Protein AF-A0A183AVL4-F1 (afdb_monomer_lite)

Radius of gyration: 17.23 Å; chains: 1; bounding box: 41×29×45 Å

Structure (mmCIF, N/CA/C/O backbone):
data_AF-A0A183AVL4-F1
#
_entry.id   AF-A0A183AVL4-F1
#
loop_
_atom_site.group_PDB
_atom_site.id
_atom_site.type_symbol
_atom_site.label_atom_id
_atom_site.label_alt_id
_atom_site.label_comp_id
_atom_site.label_asym_id
_atom_site.label_entity_id
_atom_site.label_seq_id
_atom_site.pdbx_PDB_ins_code
_atom_site.Cartn_x
_atom_site.Cartn_y
_atom_site.Cartn_z
_atom_site.occupancy
_atom_site.B_iso_or_equiv
_atom_site.auth_seq_id
_atom_site.auth_comp_id
_atom_site.auth_asym_id
_atom_site.auth_atom_id
_atom_site.pdbx_PDB_model_num
ATOM 1 N N . LEU A 1 1 ? 10.321 5.100 -2.723 1.00 84.44 1 LEU A N 1
ATOM 2 C CA . LEU A 1 1 ? 9.341 3.996 -2.733 1.00 84.44 1 LEU A CA 1
ATOM 3 C C . LEU A 1 1 ? 8.732 3.909 -1.354 1.00 84.44 1 LEU A C 1
ATOM 5 O O . LEU A 1 1 ? 9.493 3.851 -0.401 1.00 84.44 1 LEU A O 1
ATOM 9 N N . SER A 1 2 ? 7.412 3.937 -1.243 1.00 92.50 2 SER A N 1
ATOM 10 C CA . SER A 1 2 ? 6.740 3.713 0.038 1.00 92.50 2 SER A CA 1
ATOM 11 C C . SER A 1 2 ? 5.345 3.154 -0.176 1.00 92.50 2 SER A C 1
ATOM 13 O O . SER A 1 2 ? 4.723 3.386 -1.216 1.00 92.50 2 SER A O 1
ATOM 15 N N . VAL A 1 3 ? 4.858 2.426 0.823 1.00 97.19 3 VAL A N 1
ATOM 16 C CA . VAL A 1 3 ? 3.451 2.057 0.955 1.00 97.19 3 VAL A CA 1
ATOM 17 C C . VAL A 1 3 ? 2.954 2.653 2.260 1.00 97.19 3 VAL A C 1
ATOM 19 O O . VAL A 1 3 ? 3.634 2.590 3.280 1.00 97.19 3 VAL A O 1
ATOM 22 N N . ARG A 1 4 ? 1.780 3.276 2.217 1.00 98.06 4 ARG A N 1
ATOM 23 C CA . ARG A 1 4 ? 1.130 3.853 3.389 1.00 98.06 4 ARG A CA 1
ATOM 24 C C . ARG A 1 4 ? -0.225 3.212 3.589 1.00 98.06 4 ARG A C 1
ATOM 26 O O . ARG A 1 4 ? -0.947 2.978 2.618 1.00 98.06 4 ARG A O 1
ATOM 33 N N . VAL A 1 5 ? -0.562 2.985 4.849 1.00 98.56 5 VAL A N 1
ATOM 34 C CA . VAL A 1 5 ? -1.799 2.346 5.282 1.00 98.56 5 VAL A CA 1
ATOM 35 C C . VAL A 1 5 ? -2.529 3.276 6.240 1.00 98.56 5 VAL A C 1
ATOM 37 O O . VAL A 1 5 ? -1.924 3.888 7.113 1.00 98.56 5 VAL A O 1
ATOM 40 N N . SER A 1 6 ? -3.832 3.399 6.062 1.00 98.25 6 SER A N 1
ATOM 41 C CA . SER A 1 6 ? -4.735 4.146 6.927 1.00 98.25 6 SER A CA 1
ATOM 42 C C . SER A 1 6 ? -5.804 3.198 7.452 1.00 98.25 6 SER A C 1
ATOM 44 O O . SER A 1 6 ? -6.208 2.291 6.728 1.00 98.25 6 SER A O 1
ATOM 46 N N . ILE A 1 7 ? -6.264 3.410 8.683 1.00 97.62 7 ILE A N 1
ATOM 47 C CA . ILE A 1 7 ? -7.379 2.662 9.290 1.00 97.62 7 ILE A CA 1
ATOM 48 C C . ILE A 1 7 ? -8.631 3.532 9.501 1.00 97.62 7 ILE A C 1
ATOM 50 O O . ILE A 1 7 ? -9.626 3.070 10.052 1.00 97.62 7 ILE A O 1
ATOM 54 N N . ASP A 1 8 ? -8.590 4.792 9.056 1.00 96.12 8 ASP A N 1
ATOM 55 C CA . ASP A 1 8 ? -9.638 5.801 9.254 1.00 96.12 8 ASP A CA 1
ATOM 56 C C . ASP A 1 8 ? -10.145 6.411 7.933 1.00 96.12 8 ASP A C 1
ATOM 58 O O . ASP A 1 8 ? -10.646 7.542 7.896 1.00 96.12 8 ASP A O 1
ATOM 62 N N . GLY A 1 9 ? -10.027 5.652 6.838 1.00 96.31 9 GLY A N 1
ATOM 63 C CA . GLY A 1 9 ? -10.496 6.055 5.510 1.00 96.31 9 GLY A CA 1
ATOM 64 C C . GLY A 1 9 ? -9.562 7.012 4.759 1.00 96.31 9 GLY A C 1
ATOM 65 O O . GLY A 1 9 ? -9.964 7.583 3.741 1.00 96.31 9 GLY A O 1
ATOM 66 N N . GLY A 1 10 ? -8.319 7.176 5.221 1.00 96.62 10 GLY A N 1
ATOM 67 C CA . GLY A 1 10 ? -7.292 8.015 4.595 1.00 96.62 10 GLY A CA 1
ATOM 68 C C . GLY A 1 10 ? -7.040 9.356 5.291 1.00 96.62 10 GLY A C 1
ATOM 69 O O . GLY A 1 10 ? -6.406 10.225 4.687 1.00 96.62 10 GLY A O 1
ATOM 70 N N . LYS A 1 11 ? -7.518 9.555 6.528 1.00 96.06 11 LYS A N 1
ATOM 71 C CA . LYS A 1 11 ? -7.296 10.798 7.292 1.00 96.06 11 LYS A CA 1
ATOM 72 C C . LYS A 1 11 ? -5.913 10.798 7.941 1.00 96.06 11 LYS A C 1
ATOM 74 O O . LYS A 1 11 ? -5.211 11.805 7.872 1.00 96.06 11 LYS A O 1
ATOM 79 N N . THR A 1 12 ? -5.505 9.670 8.518 1.00 96.62 12 THR A N 1
ATOM 80 C CA . THR A 1 12 ? -4.168 9.447 9.086 1.00 96.62 12 THR A CA 1
ATOM 81 C C . THR A 1 12 ? -3.477 8.264 8.412 1.00 96.62 12 THR A C 1
ATOM 83 O O . THR A 1 12 ? -4.131 7.394 7.836 1.00 96.62 12 THR A O 1
ATOM 86 N N . TRP A 1 13 ? -2.140 8.263 8.419 1.00 97.81 13 TRP A N 1
ATOM 87 C CA . TRP A 1 13 ? -1.329 7.322 7.645 1.00 97.81 13 TRP A CA 1
ATOM 88 C C . TRP A 1 13 ? -0.174 6.761 8.469 1.00 97.81 13 TRP A C 1
ATOM 90 O O . TRP A 1 13 ? 0.573 7.512 9.092 1.00 97.81 13 TRP A O 1
ATOM 100 N N . HIS A 1 14 ? 0.004 5.449 8.377 1.00 97.75 14 HIS A N 1
ATOM 101 C CA . HIS A 1 14 ? 1.139 4.690 8.882 1.00 97.75 14 HIS A CA 1
ATOM 102 C C . HIS A 1 14 ? 1.998 4.242 7.701 1.00 97.75 14 HIS A C 1
ATOM 104 O O . HIS A 1 14 ? 1.473 3.872 6.647 1.00 97.75 14 HIS A O 1
ATOM 110 N N . GLU A 1 15 ? 3.315 4.287 7.858 1.00 97.19 15 GLU A N 1
ATOM 111 C CA . GLU A 1 15 ? 4.231 3.741 6.861 1.00 97.19 15 GLU A CA 1
ATOM 112 C C . GLU A 1 15 ? 4.318 2.222 7.018 1.00 97.19 15 GLU A C 1
ATOM 114 O O . GLU A 1 15 ? 4.415 1.711 8.133 1.00 97.19 15 GLU A O 1
ATOM 119 N N . ALA A 1 16 ? 4.224 1.505 5.901 1.00 96.94 16 ALA A N 1
ATOM 120 C CA . ALA A 1 16 ? 4.384 0.061 5.877 1.00 96.94 16 ALA A CA 1
ATOM 121 C C . ALA A 1 16 ? 5.859 -0.310 5.712 1.00 96.94 16 ALA A C 1
ATOM 123 O O . ALA A 1 16 ? 6.606 0.336 4.974 1.00 96.94 16 ALA A O 1
ATOM 124 N N . GLU A 1 17 ? 6.246 -1.410 6.340 1.00 92.75 17 GLU A N 1
ATOM 125 C CA . GLU A 1 17 ? 7.518 -2.064 6.095 1.00 92.75 17 GLU A CA 1
ATOM 126 C C . GLU A 1 17 ? 7.461 -2.781 4.743 1.00 92.75 17 GLU A C 1
ATOM 128 O O . GLU A 1 17 ? 6.560 -3.584 4.477 1.00 92.75 17 GLU A O 1
ATOM 133 N N . LEU A 1 18 ? 8.413 -2.477 3.864 1.00 88.12 18 LEU A N 1
ATOM 134 C CA . LEU A 1 18 ? 8.554 -3.151 2.578 1.00 88.12 18 LEU A CA 1
ATOM 135 C C . LEU A 1 18 ? 9.487 -4.345 2.759 1.00 88.12 18 LEU A C 1
ATOM 137 O O . LEU A 1 18 ? 10.626 -4.175 3.188 1.00 88.12 18 LEU A O 1
ATOM 141 N N . GLN A 1 19 ? 9.027 -5.539 2.389 1.00 83.38 19 GLN A N 1
ATOM 142 C CA . GLN A 1 19 ? 9.889 -6.717 2.379 1.00 83.38 19 GLN A CA 1
ATOM 143 C C . GLN A 1 19 ? 11.027 -6.543 1.361 1.00 83.38 19 GLN A C 1
ATOM 145 O O . GLN A 1 19 ? 10.841 -5.804 0.381 1.00 83.38 19 GLN A O 1
ATOM 150 N N . PRO A 1 20 ? 12.176 -7.222 1.554 1.00 72.81 20 PRO A N 1
ATOM 151 C CA . PRO A 1 20 ? 13.310 -7.178 0.636 1.00 72.81 20 PRO A CA 1
ATOM 152 C C . PRO A 1 20 ? 12.935 -7.470 -0.819 1.00 72.81 20 PRO A C 1
ATOM 154 O O . PRO A 1 20 ? 11.888 -8.040 -1.132 1.00 72.81 20 PRO A O 1
ATOM 157 N N . VAL A 1 21 ? 13.778 -6.996 -1.734 1.00 68.19 21 VAL A N 1
ATOM 158 C CA . VAL A 1 21 ? 13.586 -7.178 -3.179 1.00 68.19 21 VAL A CA 1
ATOM 159 C C . VAL A 1 21 ? 13.536 -8.667 -3.522 1.00 68.19 21 VAL A C 1
ATOM 161 O O . VAL A 1 21 ? 14.347 -9.443 -3.032 1.00 68.19 21 VAL A O 1
ATOM 164 N N . SER A 1 22 ? 12.596 -9.077 -4.378 1.00 64.50 22 SER A N 1
ATOM 165 C CA . SER A 1 22 ? 12.692 -10.404 -4.992 1.00 64.50 22 SER A CA 1
ATOM 166 C C . SER A 1 22 ? 13.946 -10.443 -5.871 1.00 64.50 22 SER A C 1
ATOM 168 O O . SER A 1 22 ? 14.088 -9.542 -6.701 1.00 64.50 22 SER A O 1
ATOM 170 N N . PRO A 1 23 ? 14.828 -11.448 -5.729 1.00 60.66 23 PRO A N 1
ATOM 171 C CA . PRO A 1 23 ? 16.027 -11.552 -6.551 1.00 60.66 23 PRO A CA 1
ATOM 172 C C . PRO A 1 23 ? 15.701 -11.446 -8.042 1.00 60.66 23 PRO A C 1
ATOM 174 O O . PRO A 1 23 ? 14.598 -11.827 -8.462 1.00 60.66 23 PRO A O 1
ATOM 177 N N . PRO A 1 24 ? 16.656 -10.996 -8.873 1.00 62.59 24 PRO A N 1
ATOM 178 C CA . PRO A 1 24 ? 16.560 -11.190 -10.310 1.00 62.59 24 PRO A CA 1
ATOM 179 C C . PRO A 1 24 ? 16.221 -12.651 -10.630 1.00 62.59 24 PRO A C 1
ATOM 181 O O . PRO A 1 24 ? 16.709 -13.579 -9.982 1.00 62.59 24 PRO A O 1
ATOM 184 N N . ALA A 1 25 ? 15.366 -12.862 -11.630 1.00 58.59 25 ALA A N 1
ATOM 185 C CA . ALA A 1 25 ? 14.939 -14.204 -12.005 1.00 58.59 25 ALA A CA 1
ATOM 186 C C . ALA A 1 25 ? 16.153 -15.101 -12.310 1.00 58.59 25 ALA A C 1
ATOM 188 O O . ALA A 1 25 ? 16.989 -14.749 -13.141 1.00 58.59 25 ALA A O 1
ATOM 189 N N . GLY A 1 26 ? 16.216 -16.268 -11.662 1.00 60.69 26 GLY A N 1
ATOM 190 C CA . GLY A 1 26 ? 17.293 -17.245 -11.845 1.00 60.69 26 GLY A CA 1
ATOM 191 C C . GLY A 1 26 ? 18.444 -17.156 -10.840 1.00 60.69 26 GLY A C 1
ATOM 192 O O . GLY A 1 26 ? 19.379 -17.937 -10.971 1.00 60.69 26 GLY A O 1
ATOM 193 N N . ILE A 1 27 ? 18.374 -16.258 -9.852 1.00 63.88 27 ILE A N 1
ATOM 194 C CA . ILE A 1 27 ? 19.314 -16.195 -8.725 1.00 63.88 27 ILE A CA 1
ATOM 195 C C . ILE A 1 27 ? 18.588 -16.661 -7.459 1.00 63.88 27 ILE A C 1
ATOM 197 O O . ILE A 1 27 ? 17.477 -16.197 -7.182 1.00 63.88 27 ILE A O 1
ATOM 201 N N . ASP A 1 28 ? 19.185 -17.588 -6.707 1.00 67.06 28 ASP A N 1
ATOM 202 C CA . ASP A 1 28 ? 18.654 -17.999 -5.406 1.00 67.06 28 ASP A CA 1
ATOM 203 C C . ASP A 1 28 ? 18.850 -16.846 -4.401 1.00 67.06 28 ASP A C 1
ATOM 205 O O . ASP A 1 28 ? 19.967 -16.346 -4.266 1.00 67.06 28 ASP A O 1
ATOM 209 N N . PRO A 1 29 ? 17.801 -16.388 -3.689 1.00 64.62 29 PRO A N 1
ATOM 210 C CA . PRO A 1 29 ? 17.941 -15.321 -2.702 1.00 64.62 29 PRO A CA 1
ATOM 211 C C . PRO A 1 29 ? 18.996 -15.590 -1.621 1.00 64.62 29 PRO A C 1
ATOM 213 O O . PRO A 1 29 ? 19.523 -14.638 -1.061 1.00 64.62 29 PRO A O 1
ATOM 216 N N . SER A 1 30 ? 19.287 -16.857 -1.310 1.00 72.31 30 SER A N 1
ATOM 217 C CA . SER A 1 30 ? 20.310 -17.239 -0.328 1.00 72.31 30 SER A CA 1
ATOM 218 C C . SER A 1 30 ? 21.749 -17.086 -0.830 1.00 72.31 30 SER A C 1
ATOM 220 O O . SER A 1 30 ? 22.679 -17.155 -0.029 1.00 72.31 30 SER A O 1
ATOM 222 N N . GLU A 1 31 ? 21.932 -16.868 -2.134 1.00 72.25 31 GLU A N 1
ATOM 223 C CA . GLU A 1 31 ? 23.230 -16.609 -2.766 1.00 72.25 31 GLU A CA 1
ATOM 224 C C . GLU A 1 31 ? 23.547 -15.109 -2.874 1.00 72.25 31 GLU A C 1
ATOM 226 O O . GLU A 1 31 ? 24.622 -14.747 -3.351 1.00 72.25 31 GLU A O 1
ATOM 231 N N . LEU A 1 32 ? 22.621 -14.239 -2.460 1.00 66.94 32 LEU A N 1
ATOM 232 C CA . LEU A 1 32 ? 22.797 -12.790 -2.459 1.00 66.94 32 LEU A CA 1
ATOM 233 C C . LEU A 1 32 ? 23.132 -12.296 -1.054 1.00 66.94 32 LEU A C 1
ATOM 235 O O . LEU A 1 32 ? 22.522 -12.727 -0.072 1.00 66.94 32 LEU A O 1
ATOM 239 N N . ASP A 1 33 ? 24.065 -11.350 -0.968 1.00 73.38 33 ASP A N 1
ATOM 240 C CA . ASP A 1 33 ? 24.338 -10.663 0.288 1.00 73.38 33 ASP A CA 1
ATOM 241 C C . ASP A 1 33 ? 23.103 -9.835 0.698 1.00 73.38 33 ASP A C 1
ATOM 243 O O . ASP A 1 33 ? 22.376 -9.303 -0.147 1.00 73.38 33 ASP A O 1
ATOM 247 N N . GLU A 1 34 ? 22.850 -9.686 2.005 1.00 67.69 34 GLU A N 1
ATOM 248 C CA . GLU A 1 34 ? 21.715 -8.883 2.508 1.00 67.69 34 GLU A CA 1
ATOM 249 C C . GLU A 1 34 ? 21.727 -7.446 1.956 1.00 67.69 34 GLU A C 1
ATOM 251 O O . GLU A 1 34 ? 20.673 -6.827 1.780 1.00 67.69 34 GLU A O 1
ATOM 256 N N . GLU A 1 35 ? 22.918 -6.929 1.650 1.00 68.38 35 GLU A N 1
ATOM 257 C CA . GLU A 1 35 ? 23.122 -5.610 1.062 1.00 68.38 35 GLU A CA 1
ATOM 258 C C . GLU A 1 35 ? 22.594 -5.537 -0.382 1.00 68.38 35 GLU A C 1
ATOM 260 O O . GLU A 1 35 ? 21.936 -4.560 -0.727 1.00 68.38 35 GLU A O 1
ATOM 265 N N . ASP A 1 36 ? 22.727 -6.597 -1.189 1.00 63.50 36 ASP A N 1
ATOM 266 C CA . ASP A 1 36 ? 22.198 -6.653 -2.565 1.00 63.50 36 ASP A CA 1
ATOM 267 C C . ASP A 1 36 ? 20.661 -6.686 -2.610 1.00 63.50 36 ASP A C 1
ATOM 269 O O . ASP A 1 36 ? 20.029 -6.233 -3.570 1.00 63.50 36 ASP A O 1
ATOM 273 N N . LEU A 1 37 ? 20.038 -7.194 -1.545 1.00 64.12 37 LEU A N 1
ATOM 274 C CA . LEU A 1 37 ? 18.585 -7.204 -1.359 1.00 64.12 37 LEU A CA 1
ATOM 275 C C . LEU A 1 37 ? 18.065 -5.920 -0.697 1.00 64.12 37 LEU A C 1
ATOM 277 O O . LEU A 1 37 ? 16.842 -5.728 -0.580 1.00 64.12 37 LEU A O 1
ATOM 281 N N . ALA A 1 38 ? 18.974 -5.036 -0.271 1.00 63.56 38 ALA A N 1
ATOM 282 C CA . ALA A 1 38 ? 18.631 -3.845 0.473 1.00 63.56 38 ALA A CA 1
ATOM 283 C C . ALA A 1 38 ? 17.797 -2.874 -0.364 1.00 63.56 38 ALA A C 1
ATOM 285 O O . ALA A 1 38 ? 17.948 -2.690 -1.576 1.00 63.56 38 ALA A O 1
ATOM 286 N N . MET A 1 39 ? 16.924 -2.159 0.341 1.00 60.56 39 MET A N 1
ATOM 287 C CA . MET A 1 39 ? 16.017 -1.167 -0.231 1.00 60.56 39 MET A CA 1
ATOM 288 C C . MET A 1 39 ? 16.741 -0.084 -1.056 1.00 60.56 39 MET A C 1
ATOM 290 O O . MET A 1 39 ? 16.154 0.465 -1.990 1.00 60.56 39 MET A O 1
ATOM 294 N N . ALA A 1 40 ? 18.011 0.196 -0.741 1.00 59.78 40 ALA A N 1
ATOM 295 C CA . ALA A 1 40 ? 18.858 1.162 -1.440 1.00 59.78 40 ALA A CA 1
ATOM 296 C C . ALA A 1 40 ? 19.068 0.830 -2.932 1.00 59.78 40 ALA A C 1
ATOM 298 O O . ALA A 1 40 ? 19.218 1.743 -3.744 1.00 59.78 40 ALA A O 1
ATOM 299 N N . HIS A 1 41 ? 18.984 -0.447 -3.320 1.00 58.44 41 HIS A N 1
ATOM 300 C CA . HIS A 1 41 ? 19.176 -0.899 -4.703 1.00 58.44 41 HIS A CA 1
ATOM 301 C C . HIS A 1 41 ? 17.886 -0.879 -5.548 1.00 58.44 41 HIS A C 1
ATOM 303 O O . HIS A 1 41 ? 17.892 -1.228 -6.730 1.00 58.44 41 HIS A O 1
ATOM 309 N N . ARG A 1 42 ? 16.758 -0.399 -5.000 1.00 64.25 42 ARG A N 1
ATOM 310 C CA . ARG A 1 42 ? 15.451 -0.326 -5.691 1.00 64.25 42 ARG A CA 1
ATOM 311 C C . ARG A 1 42 ? 15.302 0.850 -6.667 1.00 64.25 42 ARG A C 1
ATOM 313 O O . ARG A 1 42 ? 14.245 1.480 -6.735 1.00 64.25 42 ARG A O 1
ATOM 320 N N . THR A 1 43 ? 16.345 1.183 -7.418 1.00 56.97 43 THR A N 1
ATOM 321 C CA . THR A 1 43 ? 16.354 2.377 -8.282 1.00 56.97 43 THR A CA 1
ATOM 322 C C . THR A 1 43 ? 16.209 2.060 -9.770 1.00 56.97 43 THR A C 1
ATOM 324 O O . THR A 1 43 ? 15.653 2.882 -10.497 1.00 56.97 43 THR A O 1
ATOM 327 N N . SER A 1 44 ? 16.611 0.870 -10.236 1.00 57.31 44 SER A N 1
ATOM 328 C CA . S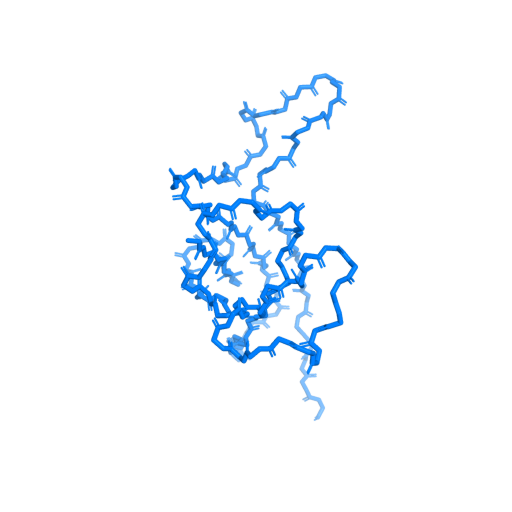ER A 1 44 ? 16.448 0.456 -11.640 1.00 57.31 44 SER A CA 1
ATOM 329 C C . SER A 1 44 ? 16.220 -1.056 -11.784 1.00 57.31 44 SER A C 1
ATOM 331 O O . SER A 1 44 ? 16.697 -1.833 -10.964 1.00 57.31 44 SER A O 1
ATOM 333 N N . GLY A 1 45 ? 15.450 -1.476 -12.797 1.00 64.56 45 GLY A N 1
ATOM 334 C CA . GLY A 1 45 ? 15.258 -2.898 -13.137 1.00 64.56 45 GLY A CA 1
ATOM 335 C C . GLY A 1 45 ? 14.334 -3.710 -12.216 1.00 64.56 45 GLY A C 1
ATOM 336 O O . GLY A 1 45 ? 14.406 -4.934 -12.211 1.00 64.56 45 GLY A O 1
ATOM 337 N N . GLN A 1 46 ? 13.468 -3.056 -11.438 1.00 75.69 46 GLN A N 1
ATOM 338 C CA . GLN A 1 46 ? 12.538 -3.722 -10.517 1.00 75.69 46 GLN A CA 1
ATOM 339 C C . GLN A 1 46 ? 11.247 -4.120 -11.246 1.00 75.69 46 GLN A C 1
ATOM 341 O O . GLN A 1 46 ? 10.311 -3.331 -11.359 1.00 75.69 46 GLN A O 1
ATOM 346 N N . TRP A 1 47 ? 11.220 -5.342 -11.779 1.00 78.75 47 TRP A N 1
ATOM 347 C CA . TRP A 1 47 ? 10.090 -5.868 -12.562 1.00 78.75 47 TRP A CA 1
ATOM 348 C C . TRP A 1 47 ? 9.058 -6.624 -11.721 1.00 78.75 47 TRP A C 1
ATOM 350 O O . TRP A 1 47 ? 7.944 -6.871 -12.182 1.00 78.75 47 TRP A O 1
ATOM 360 N N . ALA A 1 48 ? 9.435 -7.009 -10.502 1.00 81.00 48 ALA A N 1
ATOM 361 C CA . ALA A 1 48 ? 8.582 -7.733 -9.575 1.00 81.00 48 ALA A CA 1
ATOM 362 C C . ALA A 1 48 ? 7.814 -6.779 -8.651 1.00 81.00 48 ALA A C 1
ATOM 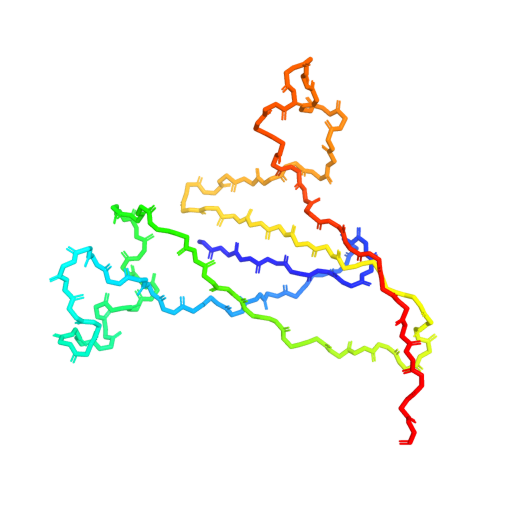364 O O . ALA A 1 48 ? 8.208 -5.638 -8.403 1.00 81.00 48 ALA A O 1
ATOM 365 N N . TRP A 1 49 ? 6.707 -7.276 -8.106 1.00 87.00 49 TRP A N 1
ATOM 366 C CA . TRP A 1 49 ? 5.985 -6.612 -7.027 1.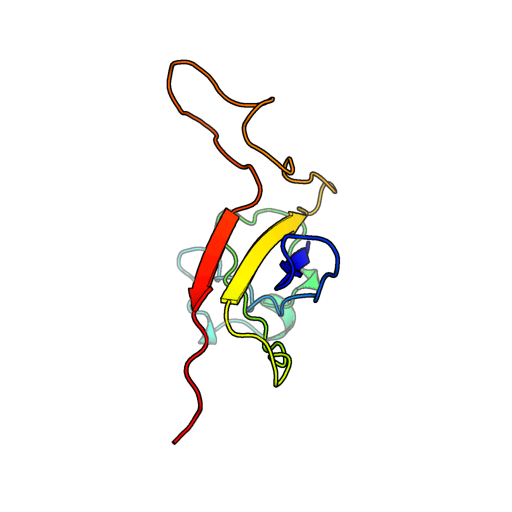00 87.00 49 TRP A CA 1
ATOM 367 C C . TRP A 1 49 ? 6.818 -6.514 -5.739 1.00 87.00 49 TRP A C 1
ATOM 369 O O . TRP A 1 49 ? 7.814 -7.206 -5.547 1.00 87.00 49 TRP A O 1
ATOM 379 N N . THR A 1 50 ? 6.381 -5.655 -4.823 1.00 86.38 50 THR A N 1
ATOM 380 C CA . THR A 1 50 ? 6.907 -5.587 -3.457 1.00 86.38 50 THR A CA 1
ATOM 381 C C . THR A 1 50 ? 5.818 -6.008 -2.490 1.00 86.38 50 THR A C 1
ATOM 383 O O . THR A 1 50 ? 4.752 -5.390 -2.463 1.00 86.38 50 THR A O 1
ATOM 386 N N . ILE A 1 51 ? 6.108 -7.012 -1.667 1.00 90.69 51 ILE A N 1
ATOM 387 C CA . ILE A 1 51 ? 5.267 -7.358 -0.523 1.00 90.69 51 ILE A CA 1
ATOM 388 C C . ILE A 1 51 ? 5.546 -6.368 0.608 1.00 90.69 51 ILE A C 1
ATOM 390 O O . ILE A 1 51 ? 6.681 -5.940 0.809 1.00 90.69 51 ILE A O 1
ATOM 394 N N . TRP A 1 52 ? 4.507 -5.983 1.337 1.00 94.00 52 TRP A N 1
ATOM 395 C CA . TRP A 1 52 ? 4.601 -5.034 2.439 1.00 94.00 52 TRP A CA 1
ATOM 396 C C . TRP A 1 52 ? 3.744 -5.490 3.616 1.00 94.00 52 TRP A C 1
ATOM 398 O O . TRP A 1 52 ? 2.786 -6.248 3.444 1.00 94.00 52 TRP A O 1
ATOM 408 N N . ARG A 1 53 ? 4.090 -5.016 4.813 1.00 95.94 53 ARG A N 1
ATOM 409 C CA . ARG A 1 53 ? 3.375 -5.289 6.061 1.00 95.94 53 ARG A CA 1
ATOM 410 C C . ARG A 1 53 ? 3.263 -4.014 6.891 1.00 95.94 53 ARG A C 1
ATOM 412 O O . ARG A 1 53 ? 4.168 -3.190 6.890 1.00 95.94 53 ARG A O 1
ATOM 419 N N . ALA A 1 54 ? 2.156 -3.853 7.607 1.00 96.69 54 ALA A N 1
ATOM 420 C CA . ALA A 1 54 ? 2.001 -2.806 8.608 1.00 96.69 54 ALA A CA 1
ATOM 421 C C . ALA A 1 54 ? 1.324 -3.395 9.847 1.00 96.69 54 ALA A C 1
ATOM 423 O O . ALA A 1 54 ? 0.259 -4.001 9.731 1.00 96.69 54 ALA A O 1
ATOM 424 N N . ASP A 1 55 ? 1.933 -3.199 11.013 1.00 96.69 55 ASP A N 1
ATOM 425 C CA . ASP A 1 55 ? 1.325 -3.509 12.304 1.00 96.69 55 ASP A CA 1
ATOM 426 C C . ASP A 1 55 ? 0.797 -2.192 12.897 1.00 96.69 55 ASP A C 1
ATOM 428 O O . ASP A 1 55 ? 1.566 -1.281 13.207 1.00 96.69 55 ASP A O 1
ATOM 432 N N . ILE A 1 56 ? -0.530 -2.054 12.983 1.00 95.25 56 ILE A N 1
ATOM 433 C CA . ILE A 1 56 ? -1.203 -0.807 13.377 1.00 95.25 56 ILE A CA 1
ATOM 434 C C . ILE A 1 56 ? -2.088 -1.087 14.596 1.00 95.25 56 ILE A C 1
ATOM 436 O O . ILE A 1 56 ? -2.908 -2.007 14.538 1.00 95.25 56 ILE A O 1
ATOM 440 N N . PRO A 1 57 ? -1.959 -0.316 15.693 1.00 92.81 57 PRO A N 1
ATOM 441 C CA . PRO A 1 57 ? -2.822 -0.484 16.854 1.00 92.81 57 PRO A CA 1
ATOM 442 C C . PRO A 1 57 ? -4.268 -0.124 16.501 1.00 92.81 57 PRO A C 1
ATOM 444 O O . PRO A 1 57 ? -4.542 0.938 15.941 1.00 92.81 57 PRO A O 1
ATOM 447 N N . ILE A 1 58 ? -5.195 -1.010 16.856 1.00 91.56 58 ILE A N 1
ATOM 448 C CA . ILE A 1 58 ? -6.630 -0.774 16.691 1.00 91.56 58 ILE A CA 1
ATOM 449 C C . ILE A 1 58 ? -7.116 0.105 17.857 1.00 91.56 58 ILE A C 1
ATOM 451 O O . ILE A 1 58 ? -6.809 -0.213 19.010 1.00 91.56 58 ILE A O 1
ATOM 455 N N . PRO A 1 59 ? -7.864 1.196 17.603 1.00 90.31 59 PRO A N 1
ATOM 456 C CA . PRO A 1 59 ? -8.511 1.960 18.666 1.00 90.31 59 PRO A CA 1
ATOM 457 C C . PRO A 1 59 ? -9.466 1.066 19.465 1.00 90.31 59 PRO A C 1
ATOM 459 O O . PRO A 1 59 ? -10.248 0.323 18.876 1.00 90.31 59 PRO A O 1
ATOM 462 N N . GLY A 1 60 ? -9.409 1.124 20.798 1.00 86.12 60 GLY A N 1
ATOM 463 C CA . GLY A 1 60 ? -10.135 0.184 21.665 1.00 86.12 60 GLY A CA 1
ATOM 464 C C . GLY A 1 60 ? -11.665 0.240 21.561 1.00 86.12 60 GLY A C 1
ATOM 465 O O . GLY A 1 60 ? -12.331 -0.703 21.967 1.00 86.12 60 GLY A O 1
ATOM 466 N N . ASP A 1 61 ? -12.220 1.321 21.015 1.00 87.19 61 ASP A N 1
ATOM 467 C CA . ASP A 1 61 ? -13.651 1.549 20.793 1.00 87.19 61 ASP A CA 1
ATOM 468 C C . ASP A 1 61 ? -14.078 1.385 19.322 1.00 87.19 61 ASP A C 1
ATOM 470 O O . ASP A 1 61 ? -15.239 1.619 18.976 1.00 87.19 61 ASP A O 1
ATOM 474 N N . ALA A 1 62 ? -13.163 0.992 18.430 1.00 90.06 62 ALA A N 1
ATOM 475 C CA . ALA A 1 62 ? -13.476 0.835 17.018 1.00 90.06 62 ALA A CA 1
ATOM 476 C C . ALA A 1 62 ? -14.324 -0.421 16.782 1.00 90.06 62 ALA A C 1
ATOM 478 O O . ALA A 1 62 ? -13.828 -1.532 16.909 1.00 90.06 62 ALA A O 1
ATOM 479 N N . ALA A 1 63 ? -15.584 -0.250 16.372 1.00 92.31 63 ALA A N 1
ATOM 480 C CA . ALA A 1 63 ? -16.441 -1.352 15.915 1.00 92.31 63 ALA A CA 1
ATOM 481 C C . ALA A 1 63 ? -16.231 -1.689 14.425 1.00 92.31 63 ALA A C 1
ATOM 483 O O . ALA A 1 63 ? -16.365 -2.840 14.006 1.00 92.31 63 ALA A O 1
ATOM 484 N N . GLU A 1 64 ? -15.890 -0.684 13.615 1.00 95.62 64 GLU A N 1
ATOM 485 C CA . GLU A 1 64 ? -15.616 -0.805 12.181 1.00 95.62 64 GLU A CA 1
ATOM 486 C C . GLU A 1 64 ? -14.377 0.026 11.826 1.00 95.62 64 GLU A C 1
ATOM 488 O O . GLU A 1 64 ? -14.169 1.111 12.372 1.00 95.62 64 GLU A O 1
ATOM 493 N N . LEU A 1 65 ? -13.570 -0.474 10.890 1.00 96.75 65 LEU A N 1
ATOM 494 C CA . LEU A 1 65 ? -12.432 0.237 10.315 1.00 96.75 65 LEU A CA 1
ATOM 495 C C . LEU A 1 65 ? -12.550 0.266 8.791 1.00 96.75 65 LEU A C 1
ATOM 497 O O . LEU A 1 65 ? -12.896 -0.740 8.164 1.00 96.75 65 LEU A O 1
ATOM 501 N N . GLU A 1 66 ? -12.191 1.399 8.185 1.00 97.81 66 GLU A N 1
ATOM 502 C CA . GLU A 1 66 ? -11.946 1.484 6.744 1.00 97.81 66 GLU A CA 1
ATOM 503 C C . GLU A 1 66 ? -10.436 1.508 6.508 1.00 97.81 66 GLU A C 1
ATOM 505 O O . GLU A 1 66 ? -9.776 2.541 6.647 1.00 97.81 66 GLU A O 1
ATOM 510 N N . ILE A 1 67 ? -9.903 0.342 6.152 1.00 98.19 67 ILE A N 1
ATOM 511 C CA . ILE A 1 67 ? -8.492 0.156 5.847 1.00 98.19 67 ILE A CA 1
ATOM 512 C C . ILE A 1 67 ? -8.243 0.611 4.414 1.00 98.19 67 ILE A C 1
ATOM 514 O O . ILE A 1 67 ? -8.887 0.133 3.479 1.00 98.19 67 ILE A O 1
ATOM 518 N N . VAL A 1 68 ? -7.286 1.513 4.232 1.00 98.44 68 VAL A N 1
ATOM 519 C CA . VAL A 1 68 ? -6.908 2.064 2.930 1.00 98.44 68 VAL A CA 1
ATOM 520 C C . VAL A 1 68 ? -5.411 1.925 2.734 1.00 98.44 68 VAL A C 1
ATOM 522 O O . VAL A 1 68 ? -4.651 2.245 3.643 1.00 98.44 68 VAL A O 1
ATOM 525 N N . CYS A 1 69 ? -4.964 1.512 1.548 1.00 98.38 69 CYS A N 1
ATOM 526 C CA . CYS A 1 69 ? -3.543 1.539 1.205 1.00 98.38 69 CYS A CA 1
ATOM 527 C C . CYS A 1 69 ? -3.265 2.322 -0.083 1.00 98.38 69 CYS A C 1
ATOM 529 O O . CYS A 1 69 ? -4.040 2.278 -1.044 1.00 98.38 69 CYS A O 1
ATOM 531 N N . CYS A 1 70 ? -2.124 3.012 -0.113 1.00 97.81 70 CYS A N 1
ATOM 532 C CA . CYS A 1 70 ? -1.594 3.663 -1.309 1.00 97.81 70 CYS A CA 1
ATOM 533 C C . CYS A 1 70 ? -0.069 3.543 -1.382 1.00 97.81 70 CYS A C 1
ATOM 535 O O . CYS A 1 70 ? 0.608 3.476 -0.357 1.00 97.81 70 CYS A O 1
ATOM 537 N N . ALA A 1 71 ? 0.471 3.5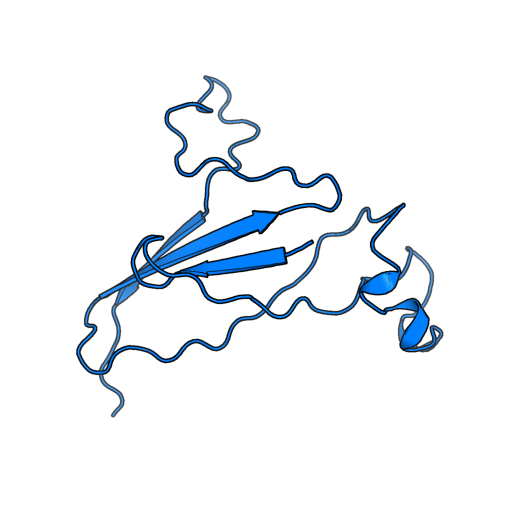47 -2.597 1.00 97.25 71 ALA A N 1
ATOM 538 C CA . ALA A 1 71 ? 1.898 3.472 -2.864 1.00 97.25 71 ALA A CA 1
ATOM 539 C C . ALA A 1 71 ? 2.424 4.730 -3.571 1.00 97.25 71 ALA A C 1
ATOM 541 O O . ALA A 1 71 ? 1.690 5.437 -4.273 1.00 97.25 71 ALA A O 1
ATOM 542 N N . ARG A 1 72 ? 3.726 4.974 -3.397 1.00 94.75 72 ARG A N 1
ATOM 543 C CA . ARG A 1 72 ? 4.526 5.925 -4.171 1.00 94.75 72 ARG A CA 1
ATOM 544 C C . ARG A 1 72 ? 5.726 5.204 -4.777 1.00 94.75 72 ARG A C 1
ATOM 546 O O . ARG A 1 72 ? 6.476 4.544 -4.050 1.00 94.75 72 ARG A O 1
ATOM 553 N N . ASP A 1 73 ? 5.930 5.362 -6.081 1.00 90.94 73 ASP A N 1
ATOM 554 C CA . ASP A 1 73 ? 7.056 4.747 -6.788 1.00 90.94 73 ASP A CA 1
ATOM 555 C C . ASP A 1 73 ? 8.388 5.519 -6.598 1.00 90.94 73 ASP A C 1
ATOM 557 O O . ASP A 1 73 ? 8.492 6.449 -5.789 1.00 90.94 73 ASP A O 1
ATOM 561 N N . SER A 1 74 ? 9.451 5.098 -7.289 1.00 86.06 74 SER A N 1
ATOM 562 C CA . SER A 1 74 ? 10.756 5.781 -7.292 1.00 86.06 74 SER A CA 1
ATOM 563 C C . SER A 1 74 ? 10.754 7.093 -8.089 1.00 86.06 74 SER A C 1
ATOM 565 O O . SER A 1 74 ? 11.553 7.978 -7.793 1.00 86.06 74 SER A O 1
ATOM 567 N N . ALA A 1 75 ? 9.832 7.252 -9.041 1.00 88.50 75 ALA A N 1
ATOM 568 C CA . ALA A 1 75 ? 9.617 8.476 -9.811 1.00 88.50 75 ALA A CA 1
ATOM 569 C C . ALA A 1 75 ? 8.714 9.494 -9.083 1.00 88.50 75 ALA A C 1
ATOM 571 O O . ALA A 1 75 ? 8.414 10.554 -9.626 1.00 88.50 75 ALA A O 1
ATOM 572 N N . ASN A 1 76 ? 8.317 9.201 -7.839 1.00 91.00 76 ASN A N 1
ATOM 573 C CA . ASN A 1 76 ? 7.359 9.965 -7.039 1.00 91.00 76 ASN A CA 1
ATOM 574 C C . ASN A 1 76 ? 5.924 10.003 -7.597 1.00 91.00 76 ASN A C 1
ATOM 576 O O . ASN A 1 76 ? 5.124 10.823 -7.140 1.00 91.00 76 ASN A O 1
ATOM 580 N N . SER A 1 77 ? 5.558 9.100 -8.508 1.00 94.44 77 SER A N 1
ATOM 581 C CA . SER A 1 77 ? 4.166 8.923 -8.926 1.00 94.44 77 SER A CA 1
ATOM 582 C C . SER A 1 77 ? 3.326 8.425 -7.753 1.00 94.44 77 SER A C 1
ATOM 584 O O . SER A 1 77 ? 3.777 7.608 -6.944 1.00 94.44 77 SER A O 1
ATOM 586 N N . THR A 1 78 ? 2.082 8.891 -7.676 1.00 96.50 78 THR A N 1
ATOM 587 C CA . THR A 1 78 ? 1.115 8.491 -6.650 1.00 96.50 78 THR A CA 1
ATOM 588 C C . THR A 1 78 ? -0.166 7.958 -7.278 1.00 96.50 78 THR A C 1
ATOM 590 O O . THR A 1 78 ? -0.487 8.222 -8.437 1.00 96.50 78 THR A O 1
ATOM 593 N N . GLN A 1 79 ? -0.909 7.187 -6.491 1.00 97.31 79 GLN A N 1
ATOM 594 C CA . G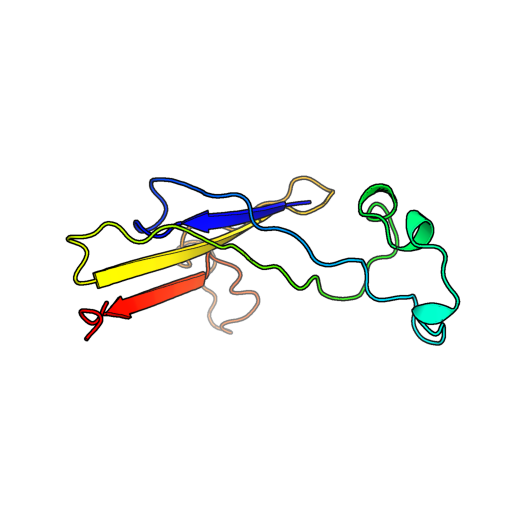LN A 1 79 ? -2.222 6.680 -6.876 1.00 97.31 79 GLN A CA 1
ATOM 595 C C . GLN A 1 79 ? -3.324 7.714 -6.590 1.00 97.31 79 GLN A C 1
ATOM 597 O O . GLN A 1 79 ? -3.250 8.402 -5.565 1.00 97.31 79 GLN A O 1
ATOM 602 N N . PRO A 1 80 ? -4.372 7.799 -7.430 1.00 96.94 80 PRO A N 1
ATOM 603 C CA . PRO A 1 80 ? -5.523 8.652 -7.161 1.00 96.94 80 PRO A CA 1
ATOM 604 C C . PRO A 1 80 ? -6.335 8.128 -5.972 1.00 96.94 80 PRO A C 1
ATOM 606 O O . PRO A 1 80 ? -6.447 6.925 -5.745 1.00 96.94 80 PRO A O 1
ATOM 609 N N . GLU A 1 81 ? -6.953 9.036 -5.224 1.00 96.38 81 GLU A N 1
ATOM 610 C CA . GLU A 1 81 ? -7.725 8.688 -4.024 1.00 96.38 81 GLU A CA 1
ATOM 611 C C . GLU A 1 81 ? -8.988 7.866 -4.321 1.00 96.38 81 GLU A C 1
ATOM 613 O O . GLU A 1 81 ? -9.406 7.027 -3.518 1.00 96.38 81 GLU A O 1
ATOM 618 N N . ASN A 1 82 ? -9.622 8.129 -5.464 1.00 94.62 82 ASN A N 1
ATOM 619 C CA . ASN A 1 82 ? -10.876 7.508 -5.861 1.00 94.62 82 ASN A CA 1
ATOM 620 C C . ASN A 1 82 ? -10.908 7.227 -7.366 1.00 94.62 82 ASN A C 1
ATOM 622 O O . ASN A 1 82 ? -10.185 7.838 -8.153 1.00 94.62 82 ASN A O 1
ATOM 626 N N . SER A 1 83 ? -11.785 6.307 -7.767 1.00 94.44 83 SER A N 1
ATOM 627 C CA . SER A 1 83 ? -11.888 5.879 -9.159 1.00 94.44 83 SER A CA 1
ATOM 628 C C . SER A 1 83 ? -12.607 6.882 -10.061 1.00 94.44 83 SER A C 1
ATOM 630 O O . SER A 1 83 ? -12.443 6.795 -11.273 1.00 94.44 83 SER A O 1
ATOM 632 N N . LYS A 1 84 ? -13.364 7.857 -9.526 1.00 93.56 84 LYS A N 1
ATOM 633 C CA . LYS A 1 84 ? -14.266 8.718 -10.324 1.00 93.56 84 LYS A CA 1
ATOM 634 C C . LYS A 1 84 ? -13.559 9.401 -11.497 1.00 93.56 84 LYS A C 1
ATOM 636 O O . LYS A 1 84 ? -14.163 9.550 -12.551 1.00 93.56 84 LYS A O 1
ATOM 641 N N . ALA A 1 85 ? -12.296 9.786 -11.316 1.00 89.69 85 ALA A N 1
ATOM 642 C CA . ALA A 1 85 ? -11.494 10.452 -12.341 1.00 89.69 85 ALA A CA 1
ATOM 643 C C . ALA A 1 85 ? -10.793 9.497 -13.330 1.00 89.69 85 ALA A C 1
ATOM 645 O O . ALA A 1 85 ? -10.371 9.944 -14.391 1.00 89.69 85 ALA A O 1
ATOM 646 N N . ILE A 1 86 ? -10.650 8.208 -12.998 1.00 94.81 86 ILE A N 1
ATOM 647 C CA . ILE A 1 86 ? -9.908 7.215 -13.804 1.00 94.81 86 ILE A CA 1
ATOM 648 C C . ILE A 1 86 ? -10.794 6.116 -14.410 1.00 94.81 86 ILE A C 1
ATOM 650 O O . ILE A 1 86 ? -10.320 5.307 -15.213 1.00 94.81 86 ILE A O 1
ATOM 654 N N . MET A 1 87 ? -12.081 6.080 -14.047 1.00 94.25 87 MET A N 1
ATOM 655 C CA . MET A 1 87 ? -13.045 5.145 -14.619 1.00 94.25 87 MET A CA 1
ATOM 656 C C . MET A 1 87 ? -13.074 5.270 -16.146 1.00 94.25 87 MET A C 1
ATOM 658 O O . MET A 1 87 ? -13.208 6.355 -16.705 1.00 94.25 87 MET A O 1
ATOM 662 N N . ASN A 1 88 ? -12.995 4.134 -16.828 1.00 94.88 88 ASN A N 1
ATOM 663 C CA . ASN A 1 88 ? -13.126 4.028 -18.273 1.00 94.88 88 ASN A CA 1
ATOM 664 C C . ASN A 1 88 ? -14.032 2.845 -18.609 1.00 94.88 88 ASN A C 1
ATOM 666 O O . ASN A 1 88 ? -14.161 1.908 -17.822 1.00 94.88 88 ASN A O 1
ATOM 670 N N . VAL A 1 89 ? -14.634 2.879 -19.799 1.00 96.50 89 VAL A N 1
ATOM 671 C CA . VAL A 1 89 ? -15.631 1.891 -20.250 1.00 96.50 89 VAL A CA 1
ATOM 672 C C . VAL A 1 89 ? -15.091 0.456 -20.232 1.00 96.50 89 VAL A C 1
ATOM 674 O O . VAL A 1 89 ? -15.860 -0.486 -20.076 1.00 96.50 89 VAL A O 1
ATOM 677 N N . ARG A 1 90 ? -13.770 0.270 -20.363 1.00 96.81 90 ARG A N 1
ATOM 678 C CA . ARG A 1 90 ? -13.137 -1.058 -20.354 1.00 96.81 90 ARG A CA 1
ATOM 679 C C . ARG A 1 90 ? -12.765 -1.546 -18.953 1.00 96.81 90 ARG A C 1
ATOM 681 O O . ARG A 1 90 ? -12.366 -2.696 -18.823 1.00 96.81 90 ARG A O 1
ATOM 688 N N . GLY A 1 91 ? -12.854 -0.701 -17.926 1.00 94.88 91 GLY A N 1
ATOM 689 C CA . GLY A 1 91 ? -12.488 -1.069 -16.557 1.00 94.88 91 GLY A CA 1
ATOM 690 C C . GLY A 1 91 ? -10.990 -1.329 -16.347 1.00 94.88 91 GLY A C 1
ATOM 691 O O . GLY A 1 91 ? -10.625 -2.002 -15.389 1.00 94.88 91 GLY A O 1
ATOM 692 N N . LEU A 1 92 ? -10.113 -0.834 -17.228 1.00 95.81 92 LEU A N 1
ATOM 693 C CA . LEU A 1 92 ? -8.670 -1.109 -17.172 1.00 95.81 92 LEU A CA 1
ATOM 694 C C . LEU A 1 92 ? -7.914 -0.052 -16.361 1.00 95.81 92 LEU A C 1
ATOM 696 O O . LEU A 1 92 ? -8.362 1.086 -16.269 1.00 95.81 92 LEU A O 1
ATOM 700 N N . LEU A 1 93 ? -6.743 -0.418 -15.827 1.00 94.94 93 LEU A N 1
ATOM 701 C CA . LEU A 1 93 ? -5.838 0.486 -15.095 1.00 94.94 93 LEU A CA 1
ATOM 702 C C . LEU A 1 93 ? -6.497 1.189 -13.891 1.00 94.94 93 LEU A C 1
ATOM 704 O O . LEU A 1 93 ? -6.157 2.321 -13.554 1.00 94.94 93 LEU A O 1
ATOM 708 N N . MET A 1 94 ? -7.428 0.504 -13.219 1.00 95.56 94 MET A N 1
ATOM 709 C CA . MET A 1 94 ? -8.045 0.990 -11.984 1.00 95.56 94 MET A CA 1
ATOM 710 C C . MET A 1 94 ? -7.049 0.888 -10.830 1.00 95.56 94 MET A C 1
ATOM 712 O O . MET A 1 94 ? -6.979 -0.128 -10.147 1.00 95.56 94 MET A O 1
ATOM 716 N N . ASN A 1 95 ? -6.261 1.942 -10.630 1.00 96.56 95 ASN A N 1
ATOM 717 C CA . ASN A 1 95 ? -5.199 1.995 -9.626 1.00 96.56 95 ASN A CA 1
ATOM 718 C C . ASN A 1 95 ? -5.493 2.975 -8.480 1.00 96.56 95 ASN A C 1
ATOM 720 O O . ASN A 1 95 ? -4.552 3.429 -7.829 1.00 96.56 95 ASN A O 1
ATOM 724 N N . ALA A 1 96 ? -6.762 3.322 -8.239 1.00 97.56 96 ALA A N 1
ATOM 725 C CA . ALA A 1 96 ? -7.140 4.125 -7.078 1.00 97.56 96 ALA A CA 1
ATOM 726 C C . ALA A 1 96 ? -6.778 3.415 -5.762 1.00 97.56 96 ALA A C 1
ATOM 728 O O . ALA A 1 96 ? -6.530 2.208 -5.752 1.00 97.56 96 ALA A O 1
ATOM 729 N N . TRP A 1 97 ? -6.746 4.157 -4.653 1.00 98.06 97 TRP A N 1
ATOM 730 C CA . TRP A 1 97 ? -6.464 3.571 -3.341 1.00 98.06 97 TRP A CA 1
ATOM 731 C C . TRP A 1 97 ? -7.409 2.405 -3.059 1.00 98.06 97 TRP A C 1
ATOM 733 O O . TRP A 1 97 ? -8.631 2.533 -3.176 1.00 98.06 97 TRP A O 1
ATOM 743 N N . HIS A 1 98 ? -6.835 1.265 -2.688 1.00 97.88 98 HIS A N 1
ATOM 744 C CA . HIS A 1 98 ? -7.615 0.089 -2.339 1.00 97.88 98 HIS A CA 1
ATOM 745 C C . HIS A 1 98 ? -8.209 0.284 -0.944 1.00 97.88 98 HIS A C 1
ATOM 747 O O . HIS A 1 98 ? -7.511 0.752 -0.044 1.00 97.88 98 HIS A O 1
ATOM 753 N N . ARG A 1 99 ? -9.493 -0.047 -0.781 1.00 98.00 99 ARG A N 1
ATOM 754 C CA . ARG A 1 99 ? -10.255 0.169 0.453 1.00 98.00 99 ARG A CA 1
ATOM 755 C C . ARG A 1 99 ? -10.933 -1.123 0.878 1.00 98.00 99 ARG A C 1
ATOM 757 O O . ARG A 1 99 ? -11.608 -1.751 0.066 1.00 98.00 99 ARG A O 1
ATOM 764 N N . VAL A 1 100 ? -10.791 -1.484 2.146 1.00 98.12 100 VAL A N 1
ATOM 765 C CA . VAL A 1 100 ? -11.419 -2.661 2.752 1.00 98.12 100 VAL A CA 1
ATOM 766 C C . VAL A 1 100 ? -12.088 -2.238 4.049 1.00 98.12 100 VAL A C 1
ATOM 768 O O . VAL A 1 100 ? -11.451 -1.635 4.908 1.00 98.12 100 VAL A O 1
ATOM 771 N N . ARG A 1 101 ? -13.372 -2.565 4.200 1.00 97.81 101 ARG A N 1
ATOM 772 C CA . ARG A 1 101 ? -14.101 -2.360 5.454 1.00 97.81 101 ARG A CA 1
ATOM 773 C C . ARG A 1 101 ? -14.110 -3.642 6.258 1.00 97.81 101 ARG A C 1
ATOM 775 O O . ARG A 1 101 ? -14.424 -4.703 5.717 1.00 97.81 101 ARG A O 1
ATOM 782 N N . VAL A 1 102 ? -13.766 -3.534 7.532 1.00 96.50 102 VAL A N 1
ATOM 783 C CA . VAL A 1 102 ? -13.712 -4.669 8.453 1.00 96.50 102 VAL A CA 1
ATOM 784 C C . VAL A 1 102 ? -14.446 -4.330 9.739 1.00 96.50 102 VAL A C 1
ATOM 786 O O . VAL A 1 102 ? -14.399 -3.194 10.202 1.00 96.50 102 VAL A O 1
ATOM 789 N N . HIS A 1 103 ? -15.101 -5.332 10.317 1.00 95.81 103 HIS A N 1
ATOM 790 C CA . HIS A 1 103 ? -15.693 -5.231 11.646 1.00 95.81 103 HIS A CA 1
ATOM 791 C C . HIS A 1 103 ? -14.699 -5.779 12.663 1.00 95.81 103 HIS A C 1
ATOM 793 O O . HIS A 1 103 ? -14.159 -6.874 12.475 1.00 95.81 103 HIS A O 1
ATOM 799 N N . VAL A 1 104 ? -14.465 -5.024 13.729 1.00 92.88 104 VAL A N 1
ATOM 800 C CA . VAL A 1 104 ? -13.610 -5.449 14.834 1.00 92.88 104 VAL A CA 1
ATOM 801 C C . VAL A 1 104 ? -14.467 -6.277 15.781 1.00 92.88 104 VAL A C 1
ATOM 803 O O . VAL A 1 104 ? -15.552 -5.861 16.186 1.00 92.88 104 VAL A O 1
ATOM 806 N N . LYS A 1 105 ? -14.000 -7.481 16.098 1.00 88.50 105 LYS A N 1
ATOM 807 C CA . LYS A 1 105 ? -14.603 -8.297 17.150 1.00 88.50 105 LYS A CA 1
ATOM 808 C C . LYS A 1 105 ? -13.890 -7.996 18.456 1.00 88.50 105 LYS A C 1
ATOM 810 O O . LYS A 1 105 ? -12.668 -7.857 18.457 1.00 88.50 105 LYS A O 1
ATOM 815 N N . GLU A 1 106 ? -14.648 -7.936 19.543 1.00 79.81 106 GLU A N 1
ATOM 816 C CA . GLU A 1 106 ? -14.067 -7.948 20.882 1.00 79.81 106 GLU A CA 1
ATO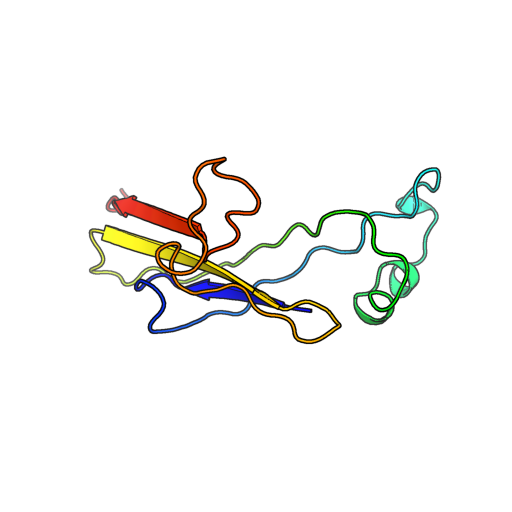M 817 C C . GLU A 1 106 ? -13.213 -9.214 21.038 1.00 79.81 106 GLU A C 1
ATOM 819 O O . GLU A 1 106 ? -13.607 -10.302 20.605 1.00 79.81 106 GLU A O 1
ATOM 824 N N . SER A 1 107 ? -12.010 -9.054 21.585 1.00 70.50 107 SER A N 1
ATOM 825 C CA . SER A 1 107 ? -11.172 -10.183 21.975 1.00 70.50 107 SER A CA 1
ATOM 826 C C . SER A 1 107 ? -11.808 -10.865 23.186 1.00 70.50 107 SER A C 1
ATOM 828 O O . SER A 1 107 ? -12.062 -10.178 24.177 1.00 70.50 107 SER A O 1
ATOM 830 N N . GLU A 1 108 ? -12.062 -12.173 23.093 1.00 55.75 108 GLU A N 1
ATOM 831 C CA . GLU A 1 108 ? -12.450 -13.013 24.242 1.00 55.75 108 GLU A CA 1
ATOM 832 C C . GLU A 1 108 ? -11.396 -13.000 25.360 1.00 55.75 108 GLU A C 1
ATOM 834 O O . GLU A 1 108 ? -10.183 -12.923 25.041 1.00 55.75 108 GLU A O 1
#

InterPro domains:
  IPR005066 Moybdenum cofactor oxidoreductase, dimerisation [PF03404] (3-104)
  IPR008335 Eukaryotic molybdopterin oxidoreductase [PR00407] (2-14)
  IPR008335 Eukaryotic molybdopterin oxidoreductase [PR00407] (45-55)
  IPR008335 Eukaryotic molybdopterin oxidoreductase [PR00407] (70-82)
  IPR008335 Eukaryotic molybdopterin oxidoreductase [PR00407] (85-98)
  IPR014756 Immunoglobulin E-set [SSF81296] (2-104)

Secondary structure (DSSP, 8-state):
-EEEEESBSSSS-EEPEEPPPPPPTTS-GGGS-TTTTSGGGTTS---S---EE---PPPTT-SEEEEEEEEE-TT--B--SSGGGT--TT-----SPEEEEEEPPPP-

Sequence (108 aa):
LSVRVSIDGGKTWHEAELQPVSPPAGIDPSELDEEDLAMAHRTSGQWAWTIWRADIPIPGDAAELEIVCCARDSANSTQPENSKAIMNVRGLLMNAWHRVRVHVKESE

pLDDT: mean 86.07, std 13.76, range [55.75, 98.56]

Organism: NCBI:txid27848

Foldseek 3Di:
DWKWKDFALPPDTDTWAWDFADDDPPDDPVVDDVVCRDPVVQQDDRPDDIDTGDDDDDDPPAQKTKMKMWDAHNVRDTAAQDCPVVDDPVRPPRRHIDIDMDGDDDDD